Protein AF-A0A101JL16-F1 (afdb_monomer)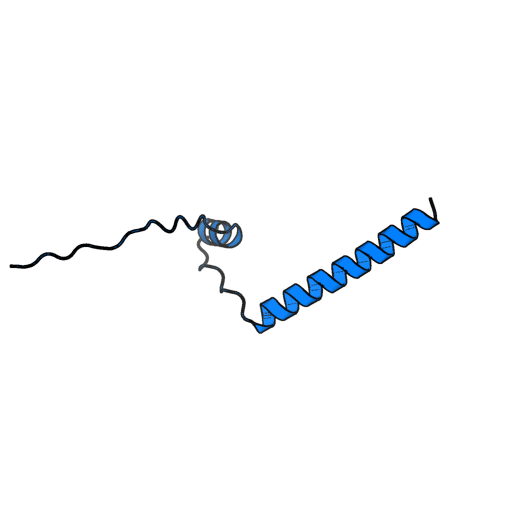

Foldseek 3Di:
DDDDDDDDPPPPPDDDPQQVVCVVVVHPRDDDDDPVRVVVVVVVVVVVVVVVVVVVVVVVVVD

Structure (mmCIF, N/CA/C/O backbone):
data_AF-A0A101JL16-F1
#
_entry.id   AF-A0A101JL16-F1
#
loop_
_atom_site.group_PDB
_atom_site.id
_atom_site.type_symbol
_atom_site.label_atom_id
_atom_site.label_alt_id
_atom_site.label_comp_id
_atom_site.label_asym_id
_atom_site.label_entity_id
_atom_site.label_seq_id
_atom_site.pdbx_PDB_ins_code
_atom_site.Cartn_x
_atom_site.Cartn_y
_atom_site.Cartn_z
_atom_site.occupancy
_atom_site.B_iso_or_equiv
_atom_site.auth_seq_id
_atom_site.auth_comp_id
_atom_site.auth_asym_id
_atom_site.auth_atom_id
_atom_site.pdbx_PDB_model_num
ATOM 1 N N . MET A 1 1 ? -50.412 8.943 16.349 1.00 43.66 1 MET A N 1
ATOM 2 C CA . MET A 1 1 ? -49.987 7.536 16.504 1.00 43.66 1 MET A CA 1
ATOM 3 C C . MET A 1 1 ? -48.818 7.301 15.564 1.00 43.66 1 MET A C 1
ATOM 5 O O . MET A 1 1 ? -48.878 7.718 14.418 1.00 43.66 1 MET A O 1
ATOM 9 N N . THR A 1 2 ? -47.737 6.764 16.110 1.00 55.16 2 THR A N 1
ATOM 10 C CA . THR A 1 2 ? -46.393 6.571 15.550 1.00 55.16 2 THR A CA 1
ATOM 11 C C . THR A 1 2 ? -46.295 5.359 14.615 1.00 55.16 2 THR A C 1
ATOM 13 O O . THR A 1 2 ? -46.863 4.317 14.933 1.00 55.16 2 THR A O 1
ATOM 16 N N . ARG A 1 3 ? -45.488 5.458 13.544 1.00 48.88 3 ARG A N 1
ATOM 17 C CA . ARG A 1 3 ? -44.387 4.513 13.239 1.00 48.88 3 ARG A CA 1
ATOM 18 C C . ARG A 1 3 ? -43.515 4.986 12.067 1.00 48.88 3 ARG A C 1
ATOM 20 O O . ARG A 1 3 ? -43.976 5.119 10.941 1.00 48.88 3 ARG A O 1
ATOM 27 N N . THR A 1 4 ? -42.255 5.216 12.408 1.00 58.31 4 THR A N 1
ATOM 28 C CA . THR A 1 4 ? -41.035 5.235 11.595 1.00 58.31 4 THR A CA 1
ATOM 29 C C . THR A 1 4 ? -40.698 3.844 11.036 1.00 58.31 4 THR A C 1
ATOM 31 O O . THR A 1 4 ? -41.043 2.853 11.680 1.00 58.31 4 THR A O 1
ATOM 34 N N . ALA A 1 5 ? -40.002 3.787 9.895 1.00 51.41 5 ALA A N 1
ATOM 35 C CA . ALA A 1 5 ? -39.012 2.759 9.510 1.00 51.41 5 ALA A CA 1
ATOM 36 C C . ALA A 1 5 ? -38.436 3.157 8.130 1.00 51.41 5 ALA A C 1
ATOM 38 O O . ALA A 1 5 ? -39.175 3.188 7.149 1.00 51.41 5 ALA A O 1
ATOM 39 N N . ASP A 1 6 ? -37.241 3.753 8.095 1.00 47.94 6 ASP A N 1
ATOM 40 C CA . ASP A 1 6 ? -35.947 3.073 7.850 1.00 47.94 6 ASP A CA 1
ATOM 41 C C . ASP A 1 6 ? -35.786 2.718 6.359 1.00 47.94 6 ASP A C 1
ATOM 43 O O . ASP A 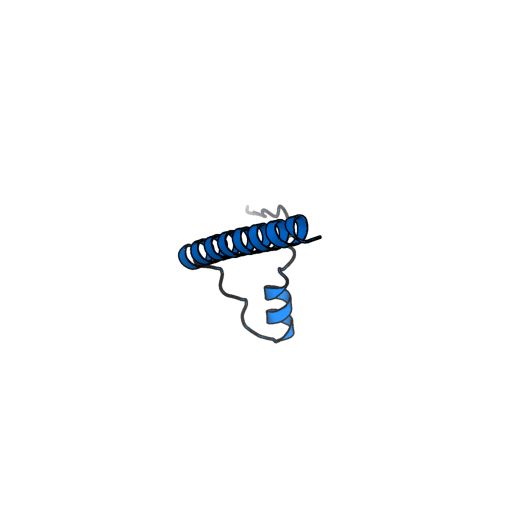1 6 ? -36.411 1.795 5.848 1.00 47.94 6 ASP A O 1
ATOM 47 N N . GLU A 1 7 ? -35.118 3.548 5.552 1.00 55.69 7 GLU A N 1
ATOM 48 C CA . GLU A 1 7 ? -33.650 3.523 5.390 1.00 55.69 7 GLU A CA 1
ATOM 49 C C . GLU A 1 7 ? -33.114 2.087 5.309 1.00 55.69 7 GLU A C 1
ATOM 51 O O . GLU A 1 7 ? -32.885 1.440 6.319 1.00 55.69 7 GLU A O 1
ATOM 56 N N . ASN A 1 8 ? -32.927 1.568 4.094 1.00 47.38 8 ASN A N 1
ATOM 57 C CA . ASN A 1 8 ? -31.946 0.513 3.826 1.00 47.38 8 ASN A CA 1
ATOM 58 C C . ASN A 1 8 ? -31.746 0.363 2.314 1.00 47.38 8 ASN A C 1
ATOM 60 O O . ASN A 1 8 ? -32.078 -0.651 1.699 1.00 47.38 8 ASN A O 1
ATOM 64 N N . THR A 1 9 ? -31.169 1.398 1.694 1.00 45.44 9 THR A N 1
ATOM 65 C CA . THR A 1 9 ? -30.401 1.192 0.463 1.00 45.44 9 THR A CA 1
ATOM 66 C C . THR A 1 9 ? -29.178 0.385 0.868 1.00 45.44 9 THR A C 1
ATOM 68 O O . THR A 1 9 ? -28.189 0.927 1.358 1.00 45.44 9 THR A O 1
ATOM 71 N N . SER A 1 10 ? -29.330 -0.931 0.740 1.00 43.28 10 SER A N 1
ATOM 72 C CA . SER A 1 10 ? -28.326 -1.957 0.969 1.00 43.28 10 SER A CA 1
ATOM 73 C C . SER A 1 10 ? -26.995 -1.533 0.342 1.00 43.28 10 SER A C 1
ATOM 75 O O . SER A 1 10 ? -26.802 -1.586 -0.871 1.00 43.28 10 SER A O 1
ATOM 77 N N . SER A 1 11 ? -26.094 -1.019 1.180 1.00 45.84 11 SER A N 1
ATOM 78 C CA . SER A 1 11 ? -24.687 -0.873 0.835 1.00 45.84 11 SER A CA 1
ATOM 79 C C . SER A 1 11 ? -24.085 -2.263 0.934 1.00 45.84 11 SER A C 1
ATOM 81 O O . SER A 1 11 ? -23.607 -2.656 1.996 1.00 45.84 11 SER A O 1
ATOM 83 N N . ASP A 1 12 ? -24.158 -3.011 -0.161 1.00 49.38 12 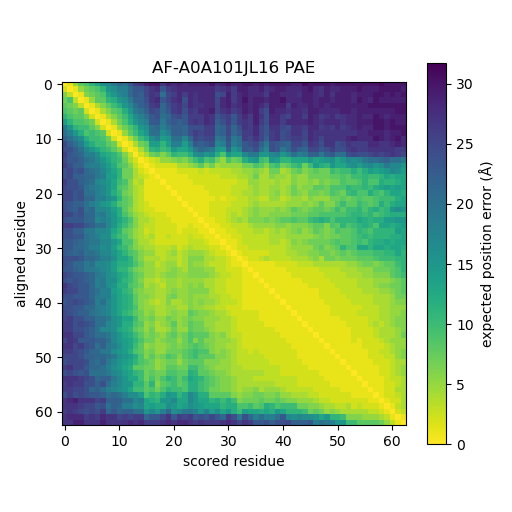ASP A N 1
ATOM 84 C CA . ASP A 1 12 ? -23.470 -4.287 -0.331 1.00 49.38 12 ASP A CA 1
ATOM 85 C C . ASP A 1 12 ? -21.953 -4.013 -0.386 1.00 49.38 12 ASP A C 1
ATOM 87 O O . ASP A 1 12 ? -21.331 -3.902 -1.441 1.00 49.38 12 ASP A O 1
ATOM 91 N N . ARG A 1 13 ? -21.360 -3.733 0.781 1.00 58.12 13 ARG A N 1
ATOM 92 C CA . ARG A 1 13 ? -19.911 -3.652 0.964 1.00 58.12 13 ARG A CA 1
ATOM 93 C C . ARG A 1 13 ? -19.425 -5.073 1.205 1.00 58.12 13 ARG A C 1
ATOM 95 O O . ARG A 1 13 ? -19.338 -5.514 2.348 1.00 58.12 13 ARG A O 1
ATOM 102 N N . SER A 1 14 ? -19.138 -5.790 0.126 1.00 71.19 14 SER A N 1
ATOM 103 C CA . SER A 1 14 ? -18.371 -7.033 0.179 1.00 71.19 14 SER A CA 1
ATOM 104 C C . SER A 1 14 ? -17.082 -6.801 0.982 1.00 71.19 14 SER A C 1
ATOM 106 O O . SER A 1 14 ? -16.353 -5.847 0.698 1.00 71.19 14 SER A O 1
ATOM 108 N N . MET A 1 15 ? -16.845 -7.630 2.005 1.00 67.69 15 MET A N 1
ATOM 109 C CA . MET A 1 15 ? -15.677 -7.532 2.889 1.00 67.69 15 MET A CA 1
ATOM 110 C C . MET A 1 15 ? -14.371 -7.566 2.083 1.00 67.69 15 MET A C 1
ATOM 112 O O . MET A 1 15 ? -14.248 -8.280 1.090 1.00 67.69 15 MET A O 1
ATOM 116 N N . SER A 1 16 ? -13.380 -6.786 2.507 1.00 84.38 16 SER A N 1
ATOM 117 C CA . SER A 1 16 ? -12.026 -6.861 1.960 1.00 84.38 16 SER A CA 1
ATOM 118 C C . SER A 1 16 ? -11.313 -8.132 2.436 1.00 84.38 16 SER A C 1
ATOM 120 O O . SER A 1 16 ? -11.574 -8.636 3.526 1.00 84.38 16 SER A O 1
ATOM 122 N N . VAL A 1 17 ? -10.333 -8.616 1.663 1.00 88.62 17 VAL A N 1
ATOM 123 C CA . VAL A 1 17 ? -9.527 -9.810 2.008 1.00 88.62 17 VAL A CA 1
ATOM 124 C C . VAL A 1 17 ? -8.899 -9.702 3.405 1.00 88.62 17 VAL A C 1
ATOM 126 O O . VAL A 1 17 ? -8.809 -10.683 4.142 1.00 88.62 17 VAL A O 1
ATOM 129 N N . SER A 1 18 ? -8.478 -8.495 3.792 1.00 85.56 18 SER A N 1
ATOM 130 C CA . SER A 1 18 ? -7.921 -8.225 5.119 1.00 85.56 18 SER A CA 1
ATOM 131 C C . SER A 1 18 ? -8.961 -8.398 6.229 1.00 85.56 18 SER A C 1
ATOM 133 O O . SER A 1 18 ? -8.640 -8.924 7.292 1.00 85.56 18 SER A O 1
ATOM 135 N N . GLU A 1 19 ? -10.205 -7.976 5.992 1.00 90.19 19 GLU A N 1
ATOM 136 C CA . GLU A 1 19 ? -11.313 -8.146 6.937 1.00 90.19 19 GLU A CA 1
ATOM 137 C C . GLU A 1 19 ? -11.721 -9.616 7.057 1.00 90.19 19 GLU A C 1
ATOM 139 O O . GLU A 1 19 ?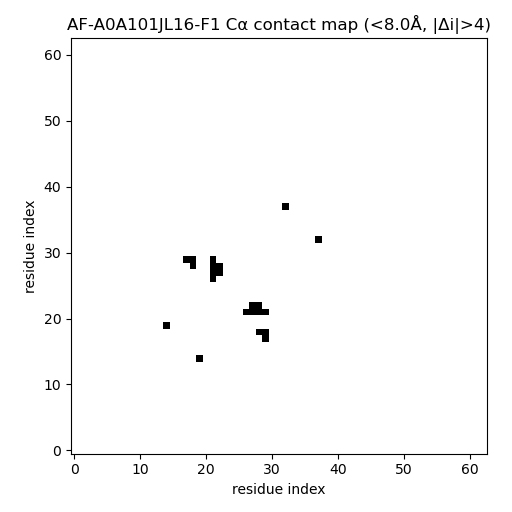 -11.886 -10.105 8.175 1.00 90.19 19 GLU A O 1
ATOM 144 N N . GLU A 1 20 ? -11.798 -10.341 5.937 1.00 90.50 20 GLU A N 1
ATOM 145 C CA . GLU A 1 20 ? -12.085 -11.781 5.920 1.00 90.50 20 GLU A CA 1
ATOM 146 C C . GLU A 1 20 ? -11.039 -12.578 6.712 1.00 90.50 20 GLU A C 1
ATOM 148 O O . GLU A 1 20 ? -11.386 -13.440 7.521 1.00 90.50 20 GLU A O 1
ATOM 153 N N . LEU A 1 21 ? -9.751 -12.260 6.536 1.00 92.62 21 LEU A N 1
ATOM 154 C CA . LEU A 1 21 ? -8.664 -12.917 7.260 1.00 92.62 21 LEU A CA 1
ATOM 155 C C . LEU A 1 21 ? -8.707 -12.615 8.764 1.00 92.62 21 LEU A C 1
ATOM 157 O O . LEU A 1 21 ? -8.551 -13.527 9.578 1.00 92.62 21 LEU A O 1
ATOM 161 N N . CYS A 1 22 ? -8.928 -11.355 9.150 1.00 93.19 22 CYS A N 1
ATOM 162 C CA . CYS A 1 22 ? -9.077 -10.990 10.559 1.00 93.19 22 CYS A CA 1
ATOM 163 C C . CYS A 1 22 ? -10.265 -11.721 11.196 1.00 93.19 22 CYS A C 1
ATOM 165 O O . CYS A 1 22 ? -10.116 -12.274 12.286 1.00 93.19 22 CYS A O 1
ATOM 167 N N . ALA A 1 23 ? -11.399 -11.806 10.494 1.00 92.44 23 ALA A N 1
ATOM 168 C CA . ALA A 1 23 ? -12.569 -12.549 10.949 1.00 92.44 23 ALA A CA 1
ATOM 169 C C . ALA A 1 23 ? -12.272 -14.050 11.111 1.00 92.44 23 ALA A C 1
ATOM 171 O O . ALA A 1 23 ? -12.604 -14.630 12.145 1.00 92.44 23 ALA A O 1
ATOM 172 N N . ALA A 1 24 ? -11.586 -14.670 10.145 1.00 93.31 24 ALA A N 1
ATOM 173 C CA . ALA A 1 24 ? -11.206 -16.083 10.204 1.00 93.31 24 ALA A CA 1
ATOM 174 C C . ALA A 1 24 ? -10.266 -16.407 11.379 1.00 93.31 24 ALA A C 1
ATOM 176 O O . ALA A 1 24 ? -10.319 -17.502 11.936 1.00 93.31 24 ALA A O 1
ATOM 177 N N . LEU A 1 25 ? -9.418 -15.454 11.774 1.00 95.00 25 LEU A N 1
ATOM 178 C CA . LEU A 1 25 ? -8.470 -15.600 12.881 1.00 95.00 25 LEU A CA 1
ATOM 179 C C . LEU A 1 25 ? -9.035 -15.151 14.239 1.00 95.00 25 LEU A C 1
ATOM 181 O O . LEU A 1 25 ? -8.327 -15.230 15.243 1.00 95.00 25 LEU A O 1
ATOM 185 N N . GLY A 1 26 ? -10.281 -14.663 14.288 1.00 94.12 26 GLY A N 1
ATOM 186 C CA . GLY A 1 26 ? -10.873 -14.095 15.505 1.00 94.12 26 GLY A CA 1
ATOM 187 C C . GLY A 1 26 ? -10.159 -12.829 15.993 1.00 94.12 26 GLY A C 1
ATOM 188 O O . GLY A 1 26 ? -10.189 -12.512 17.182 1.00 94.12 26 GLY A O 1
ATOM 189 N N . LEU A 1 27 ? -9.478 -12.126 15.088 1.00 93.88 27 LEU A N 1
ATOM 190 C CA . LEU A 1 27 ? -8.780 -10.879 15.366 1.00 93.88 27 LEU A CA 1
ATOM 191 C C . LEU A 1 27 ? -9.733 -9.689 15.196 1.00 93.88 27 LEU A C 1
ATOM 193 O O . LEU A 1 27 ? -10.695 -9.767 14.428 1.00 93.88 27 LEU A O 1
ATOM 197 N N . PRO A 1 28 ? -9.473 -8.561 15.882 1.00 93.12 28 PRO A N 1
ATOM 198 C CA . PRO A 1 28 ? -10.214 -7.336 15.617 1.00 93.12 28 PRO A CA 1
ATOM 199 C C . PRO A 1 28 ? -10.058 -6.920 14.145 1.00 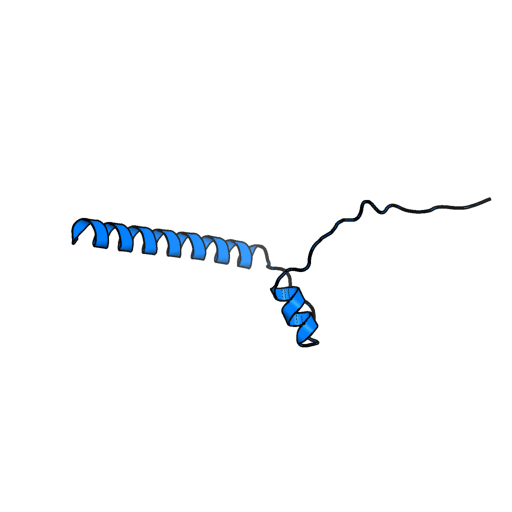93.12 28 PRO A C 1
ATOM 201 O O . PRO A 1 28 ? -9.033 -7.233 13.527 1.00 93.12 28 PRO A O 1
ATOM 204 N N . PRO A 1 29 ? -11.044 -6.192 13.591 1.00 90.25 29 PRO A N 1
ATOM 205 C CA . PRO A 1 29 ? -10.964 -5.704 12.224 1.00 90.25 29 PRO A CA 1
ATOM 206 C C . PRO A 1 29 ? -9.705 -4.848 12.031 1.00 90.25 29 PRO A C 1
ATOM 208 O O . PRO A 1 29 ? -9.262 -4.166 12.970 1.00 90.25 29 PRO A O 1
ATOM 211 N N . PRO A 1 30 ? -9.112 -4.877 10.827 1.00 89.94 30 PRO A N 1
ATOM 212 C CA . PRO A 1 30 ? -7.930 -4.088 10.545 1.00 89.94 30 PRO A CA 1
ATOM 213 C C . PRO A 1 30 ? -8.254 -2.603 10.713 1.00 89.94 30 PRO A C 1
ATOM 215 O O . PRO A 1 30 ? -9.342 -2.131 10.378 1.00 89.94 30 PRO A O 1
ATOM 218 N N . LYS A 1 31 ? -7.293 -1.847 11.244 1.00 89.94 31 LYS A N 1
ATOM 219 C CA . LYS A 1 31 ? -7.432 -0.392 11.316 1.00 89.94 31 LYS A CA 1
ATOM 220 C C . LYS A 1 31 ? -7.444 0.175 9.893 1.00 89.94 31 LYS A C 1
ATOM 222 O O . LYS A 1 31 ? -6.653 -0.294 9.070 1.00 89.94 31 LYS A O 1
ATOM 227 N N . PRO A 1 32 ? -8.281 1.186 9.607 1.00 87.38 32 PRO A N 1
ATOM 228 C CA . PRO A 1 32 ? -8.198 1.888 8.338 1.00 87.38 32 PRO A CA 1
ATOM 229 C C . PRO A 1 32 ? -6.831 2.565 8.208 1.00 87.38 32 PRO A C 1
ATOM 231 O O . PRO A 1 32 ? -6.200 2.923 9.210 1.00 87.38 32 PRO A O 1
ATOM 234 N N . PHE A 1 33 ? -6.387 2.749 6.968 1.00 88.88 33 PHE A N 1
ATOM 235 C CA . PHE A 1 33 ? -5.193 3.531 6.682 1.00 88.88 33 PHE A CA 1
ATOM 236 C C . PHE A 1 33 ? -5.382 4.977 7.143 1.00 88.88 33 PHE A C 1
ATOM 238 O O . PHE A 1 33 ? -6.459 5.555 6.997 1.00 88.88 33 PHE A O 1
ATOM 245 N N . THR A 1 34 ? -4.323 5.565 7.694 1.00 94.31 34 THR A N 1
ATOM 246 C CA . THR A 1 34 ? -4.269 7.019 7.870 1.00 94.31 34 THR A CA 1
ATOM 247 C C . THR A 1 34 ? -3.898 7.687 6.547 1.00 94.31 34 THR A C 1
ATOM 249 O O . THR A 1 34 ? -3.259 7.063 5.698 1.00 94.31 34 THR A O 1
ATOM 252 N N . GLU A 1 35 ? -4.224 8.972 6.386 1.00 92.88 35 GLU A N 1
ATOM 253 C CA . GLU A 1 35 ? -3.858 9.740 5.182 1.00 92.88 35 GLU A CA 1
ATOM 254 C C . GLU A 1 35 ? -2.346 9.707 4.910 1.00 92.88 35 GLU A C 1
ATOM 256 O O . GLU A 1 35 ? -1.907 9.536 3.775 1.00 92.88 35 GLU A O 1
ATOM 261 N N . GLU A 1 36 ? -1.526 9.801 5.961 1.00 93.69 36 GLU A N 1
ATOM 262 C CA . GLU A 1 36 ? -0.067 9.711 5.842 1.00 93.69 36 GLU A CA 1
ATOM 263 C C . GLU A 1 36 ? 0.393 8.338 5.342 1.00 93.69 36 GLU A C 1
ATOM 265 O O . GLU A 1 36 ? 1.300 8.239 4.511 1.00 93.69 36 GLU A O 1
ATOM 270 N N . GLN A 1 37 ? -0.231 7.265 5.837 1.00 91.56 37 GLN A N 1
ATOM 271 C CA . GLN A 1 37 ? 0.097 5.908 5.413 1.00 91.56 37 GLN A CA 1
ATOM 272 C C . GLN A 1 37 ? -0.351 5.657 3.976 1.00 91.56 37 GLN A C 1
ATOM 274 O O . GLN A 1 37 ? 0.379 5.020 3.218 1.00 91.56 37 GLN A O 1
ATOM 279 N N . GLU A 1 38 ? -1.508 6.186 3.583 1.00 93.38 38 GLU A N 1
ATOM 280 C CA . GLU A 1 38 ? -1.988 6.110 2.209 1.00 93.38 38 GLU A CA 1
ATOM 281 C C . GLU A 1 38 ? -1.061 6.884 1.264 1.00 93.38 38 GLU A C 1
ATOM 283 O O . GLU A 1 38 ? -0.615 6.339 0.256 1.00 93.38 38 GLU A O 1
ATOM 288 N N . ALA A 1 39 ? -0.644 8.098 1.629 1.00 93.12 39 ALA A N 1
ATOM 289 C CA . ALA A 1 39 ? 0.324 8.871 0.854 1.00 93.12 39 ALA A CA 1
ATOM 290 C C . ALA A 1 39 ? 1.676 8.144 0.715 1.00 93.12 39 ALA A C 1
ATOM 292 O O . ALA A 1 39 ? 2.261 8.103 -0.373 1.00 93.12 39 ALA A O 1
ATOM 293 N N . ALA A 1 40 ? 2.171 7.531 1.795 1.00 94.81 40 ALA A N 1
ATOM 294 C CA . ALA A 1 40 ? 3.397 6.738 1.770 1.00 94.81 40 ALA A CA 1
ATOM 295 C C . ALA A 1 40 ? 3.258 5.482 0.895 1.00 94.81 40 ALA A C 1
ATOM 297 O O . ALA A 1 40 ? 4.188 5.129 0.164 1.00 94.81 40 ALA A O 1
ATOM 298 N N . TYR A 1 41 ? 2.095 4.830 0.937 1.00 92.81 41 TYR A N 1
ATOM 299 C CA . TYR A 1 41 ? 1.780 3.680 0.099 1.00 92.81 41 TYR A CA 1
ATOM 300 C C . TYR A 1 41 ? 1.757 4.063 -1.384 1.00 92.81 41 TYR A C 1
ATOM 302 O O . TYR A 1 41 ? 2.462 3.451 -2.186 1.00 92.81 41 TYR A O 1
ATOM 310 N N . GLN A 1 42 ? 1.051 5.140 -1.737 1.00 95.31 42 GLN A N 1
ATOM 311 C CA . GLN A 1 42 ? 0.995 5.647 -3.109 1.00 95.31 42 GLN A CA 1
ATOM 312 C C . GLN A 1 42 ? 2.373 6.066 -3.625 1.00 95.31 42 GLN A C 1
ATOM 314 O O . GLN A 1 42 ? 2.722 5.812 -4.778 1.00 95.31 42 GLN A O 1
ATOM 319 N N . LYS A 1 43 ? 3.207 6.664 -2.765 1.00 96.44 43 LYS A N 1
ATOM 320 C CA . LYS A 1 43 ? 4.599 6.951 -3.116 1.00 96.44 43 LYS A CA 1
ATOM 321 C C . LYS A 1 43 ? 5.369 5.670 -3.444 1.00 96.44 43 LYS A C 1
ATOM 323 O O . LYS A 1 43 ? 5.985 5.612 -4.502 1.00 96.44 43 LYS A O 1
ATOM 328 N N . ARG A 1 44 ? 5.287 4.640 -2.594 1.00 95.69 44 ARG A N 1
ATOM 329 C CA . ARG A 1 44 ? 5.965 3.358 -2.847 1.00 95.69 44 ARG A CA 1
ATOM 330 C C . ARG A 1 44 ? 5.529 2.701 -4.151 1.00 95.69 44 ARG A C 1
ATOM 332 O O . ARG A 1 44 ? 6.379 2.135 -4.827 1.00 95.69 44 ARG A O 1
ATOM 339 N N . LEU A 1 45 ? 4.242 2.756 -4.496 1.00 96.44 45 LEU A N 1
ATOM 340 C CA . LEU A 1 45 ? 3.755 2.191 -5.758 1.00 96.44 45 LEU A CA 1
ATOM 341 C C . LEU A 1 45 ? 4.431 2.852 -6.962 1.00 96.44 45 LEU A C 1
ATOM 343 O O . LEU A 1 45 ? 4.968 2.150 -7.814 1.00 96.44 45 LEU A O 1
ATOM 347 N N . ARG A 1 46 ? 4.509 4.188 -6.974 1.00 96.31 46 ARG A N 1
ATOM 348 C CA . ARG A 1 46 ? 5.206 4.926 -8.039 1.00 96.31 46 ARG A CA 1
ATOM 349 C C . ARG A 1 46 ? 6.687 4.563 -8.119 1.00 96.31 46 ARG A C 1
ATOM 351 O O . ARG A 1 46 ? 7.186 4.293 -9.206 1.00 96.31 46 ARG A O 1
ATOM 358 N N . ASP A 1 47 ? 7.365 4.483 -6.975 1.00 96.25 47 ASP A N 1
ATOM 359 C CA . ASP A 1 47 ? 8.785 4.116 -6.926 1.00 96.25 47 ASP A CA 1
ATOM 360 C C . ASP A 1 47 ? 9.025 2.697 -7.490 1.00 96.25 47 ASP A C 1
ATOM 362 O O . ASP A 1 47 ? 10.060 2.427 -8.104 1.00 96.25 47 ASP A O 1
ATOM 366 N N . ILE A 1 48 ? 8.080 1.772 -7.279 1.00 96.38 48 ILE A N 1
ATOM 367 C CA . ILE A 1 48 ? 8.128 0.411 -7.833 1.00 96.38 48 ILE A CA 1
ATOM 368 C C . ILE A 1 48 ? 7.891 0.437 -9.345 1.00 96.38 48 ILE A C 1
ATOM 370 O O . ILE A 1 48 ? 8.640 -0.204 -10.085 1.00 96.38 48 ILE A O 1
ATOM 374 N N . ASP A 1 49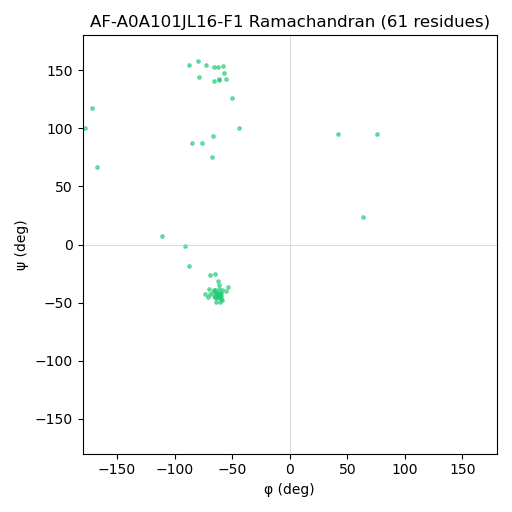 ? 6.896 1.187 -9.814 1.00 96.94 49 ASP A N 1
ATOM 375 C CA . ASP A 1 49 ? 6.592 1.307 -11.241 1.00 96.94 49 ASP A CA 1
ATOM 376 C C . ASP A 1 49 ? 7.780 1.875 -12.026 1.00 96.94 49 ASP A C 1
ATOM 378 O O . ASP A 1 49 ? 8.141 1.344 -13.080 1.00 96.94 49 ASP A O 1
ATOM 382 N N . GLU A 1 50 ? 8.457 2.890 -11.485 1.00 95.44 50 GLU A N 1
ATOM 383 C CA . GLU A 1 50 ? 9.671 3.461 -12.076 1.00 95.44 50 GLU A CA 1
ATOM 384 C C . GLU A 1 50 ? 10.808 2.433 -12.166 1.00 95.44 50 GLU A C 1
ATOM 386 O O . GLU A 1 50 ? 11.463 2.301 -13.207 1.00 95.44 50 GLU A O 1
ATOM 391 N N . GLN A 1 51 ? 11.024 1.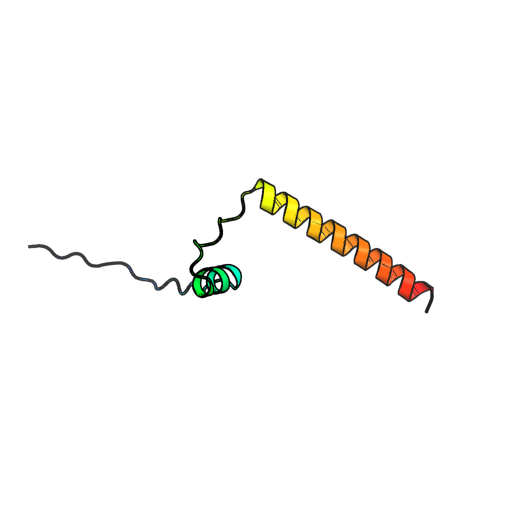653 -11.104 1.00 94.81 51 GLN A N 1
ATOM 392 C CA . GLN A 1 51 ? 12.033 0.591 -11.098 1.00 94.81 51 GLN A CA 1
ATOM 393 C C . GLN A 1 51 ? 11.721 -0.499 -12.125 1.00 94.81 51 GLN A C 1
ATOM 395 O O . GLN A 1 51 ? 12.616 -0.954 -12.845 1.00 94.81 51 GLN A O 1
ATOM 400 N N . LEU A 1 52 ? 10.454 -0.905 -12.228 1.00 96.50 52 LEU A N 1
ATOM 401 C CA . LEU A 1 52 ? 10.014 -1.899 -13.200 1.00 96.50 52 LEU A CA 1
ATOM 402 C C . LEU A 1 52 ? 10.143 -1.379 -14.633 1.00 96.50 52 LEU A C 1
ATOM 404 O O . LEU A 1 52 ? 10.600 -2.121 -15.505 1.00 96.50 52 LEU A O 1
ATOM 408 N N . ALA A 1 53 ? 9.807 -0.114 -14.883 1.00 95.12 53 ALA A N 1
ATOM 409 C CA . ALA A 1 53 ? 9.996 0.520 -16.184 1.00 95.12 53 ALA A CA 1
ATOM 410 C C . ALA A 1 53 ? 11.481 0.547 -16.578 1.00 95.12 53 ALA A C 1
ATOM 412 O O . ALA A 1 53 ? 11.840 0.147 -17.688 1.00 95.12 53 ALA A O 1
ATOM 413 N N . ALA A 1 54 ? 12.364 0.923 -15.648 1.00 93.38 54 ALA A N 1
ATOM 414 C CA . ALA A 1 54 ? 13.805 0.906 -15.874 1.00 93.38 54 ALA A CA 1
ATOM 415 C C . ALA A 1 54 ? 14.333 -0.513 -16.149 1.00 93.38 54 ALA A C 1
ATOM 417 O O . ALA A 1 54 ? 15.159 -0.702 -17.046 1.00 93.38 54 ALA A O 1
ATOM 418 N N . MET A 1 55 ? 13.849 -1.522 -15.417 1.00 93.69 55 MET A N 1
ATOM 419 C CA . 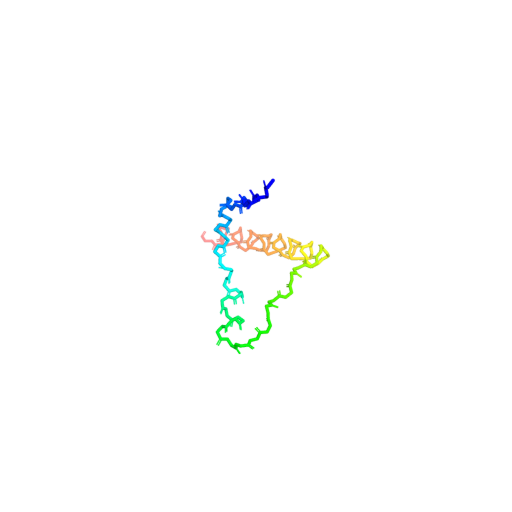MET A 1 55 ? 14.213 -2.923 -15.643 1.00 93.69 55 MET A CA 1
ATOM 420 C C . MET A 1 55 ? 13.752 -3.411 -17.024 1.00 93.69 55 MET A C 1
ATOM 422 O O . MET A 1 55 ? 14.549 -4.010 -17.750 1.00 93.69 55 MET A O 1
ATOM 426 N N . LYS A 1 56 ? 12.504 -3.125 -17.420 1.00 94.62 56 LYS A N 1
ATOM 427 C CA . LYS A 1 56 ? 11.974 -3.471 -18.750 1.00 94.62 56 LYS A CA 1
ATOM 428 C C . LYS A 1 56 ? 12.797 -2.825 -19.865 1.00 94.62 56 LYS A C 1
ATOM 430 O O . LYS A 1 56 ? 13.265 -3.529 -20.752 1.00 94.62 56 LYS A O 1
ATOM 435 N N . ALA A 1 57 ? 13.093 -1.532 -19.752 1.00 91.88 57 ALA A N 1
ATOM 436 C CA . ALA A 1 57 ? 13.884 -0.808 -20.746 1.00 91.88 57 ALA A CA 1
ATOM 437 C C . ALA A 1 57 ? 15.337 -1.308 -20.863 1.00 91.88 57 ALA A C 1
ATOM 439 O O . ALA A 1 57 ? 15.982 -1.111 -21.895 1.00 91.88 57 ALA A O 1
ATOM 440 N N . ARG A 1 58 ? 15.898 -1.913 -19.806 1.00 87.50 58 ARG A N 1
ATOM 441 C CA . ARG A 1 58 ? 17.199 -2.606 -19.875 1.00 87.50 58 ARG A CA 1
ATOM 442 C C . ARG A 1 58 ? 17.073 -3.937 -20.608 1.00 87.50 58 ARG A C 1
ATOM 444 O O . ARG A 1 58 ? 17.924 -4.247 -21.433 1.00 87.50 58 ARG A O 1
ATOM 451 N N . ARG A 1 59 ? 16.009 -4.694 -20.331 1.00 89.12 59 ARG A N 1
ATOM 452 C CA . ARG A 1 59 ? 15.736 -5.981 -20.980 1.00 89.12 59 ARG A CA 1
ATOM 453 C C . ARG A 1 59 ? 15.511 -5.829 -22.485 1.00 89.12 59 ARG A C 1
ATOM 455 O O . ARG A 1 59 ? 16.057 -6.615 -23.241 1.00 89.12 59 ARG A O 1
ATOM 462 N N . GLU A 1 60 ? 14.770 -4.812 -22.910 1.00 85.75 60 GLU A N 1
ATOM 463 C CA . GLU A 1 60 ? 14.488 -4.545 -24.331 1.00 85.75 60 GLU A CA 1
ATOM 464 C C . GLU A 1 60 ? 15.719 -4.082 -25.121 1.00 85.75 60 GLU A C 1
ATOM 466 O O . GLU A 1 60 ? 15.782 -4.282 -26.326 1.00 85.75 60 GLU A O 1
ATOM 471 N N . ARG A 1 61 ? 16.710 -3.473 -24.458 1.00 72.75 61 ARG A N 1
ATOM 472 C CA . ARG A 1 61 ? 17.960 -3.030 -25.100 1.00 72.75 61 ARG A CA 1
ATOM 473 C C . ARG A 1 61 ? 19.048 -4.102 -25.159 1.00 72.75 61 ARG A C 1
ATOM 475 O O . ARG A 1 61 ? 20.009 -3.927 -25.899 1.00 72.75 61 ARG A O 1
ATOM 482 N N . GLY A 1 62 ? 18.939 -5.148 -24.343 1.00 66.19 62 GLY A N 1
ATOM 483 C CA . GLY A 1 62 ? 19.912 -6.243 -24.262 1.00 66.19 62 GLY A CA 1
ATOM 484 C C . GLY A 1 62 ? 19.402 -7.583 -24.796 1.00 66.19 62 GLY A C 1
ATOM 485 O O . GLY A 1 62 ? 20.078 -8.588 -24.583 1.00 66.19 62 GLY A O 1
ATOM 486 N N . GLY A 1 63 ? 18.211 -7.602 -25.403 1.00 52.56 63 GLY A N 1
ATOM 487 C CA . GLY A 1 63 ? 17.597 -8.762 -26.052 1.00 52.56 63 GLY A CA 1
ATOM 488 C C . GLY A 1 63 ? 17.677 -8.687 -27.567 1.00 52.56 63 GLY A C 1
ATOM 489 O O . GLY A 1 63 ? 17.753 -7.555 -28.093 1.00 52.56 63 GLY A O 1
#

Solvent-accessible surface area (backbone atoms only — not co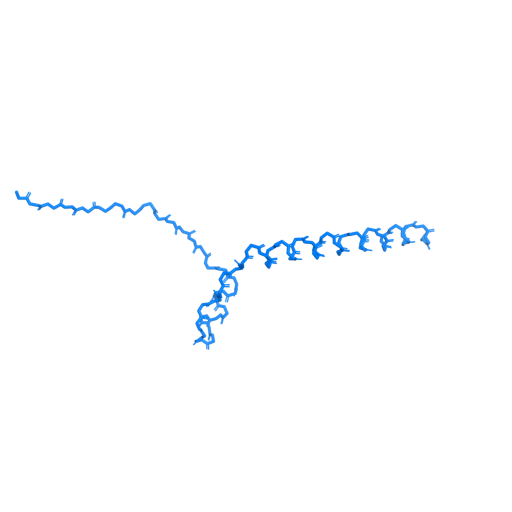mparable to full-atom values): 4104 Å² total; per-residue (Å²): 139,89,83,88,82,80,92,74,84,77,76,84,70,76,76,51,74,65,44,53,50,21,58,76,69,73,44,74,71,71,78,78,79,50,73,68,56,47,53,52,50,55,50,51,52,51,58,50,52,54,51,52,50,54,52,50,60,50,50,66,72,75,104

Radius of gyration: 22.16 Å; Cα contacts (8 Å, |Δi|>4): 11; chains: 1; bounding box: 70×26×43 Å

Sequence (63 aa):
MTRTADENTSSDRSMSVSEELCAALGLPPPKPFTEEQEAAYQKRLRDIDEQLAAMKARRERGG

Secondary structure (DSSP, 8-state):
-------------PPPHHHHHHHHTTPPPPPPPPHHHHHHHHHHHHHHHHHHHHHHHHHHH--

Mean predicted aligned error: 11.44 Å

Organism: NCBI:txid135947

pLDDT: mean 81.72, std 18.11, range [43.28, 96.94]